Protein AF-A0A4R3A3J5-F1 (afdb_monomer)

Nearest PDB structures (foldseek):
  7dwm-assembly1_B  TM=9.139E-01  e=6.956E-02  Hapunavirus VP882
  7r3h-assembly2_C  TM=8.500E-01  e=6.560E-02  Pseudomonas aeruginosa PAO1
  6ugl-assembly1_A  TM=8.913E-01  e=1.776E-01  Vibrio cholerae O1 str. 2010EL-1786
  4kis-assembly3_C  TM=7.845E-01  e=6.326E+00  Listeria innocua Clip11262
  8jnt-assembly1_A  TM=5.492E-01  e=8.990E+00  Phytophthora capsici

Radius of gyration: 12.23 Å; Cα contacts (8 Å, |Δi|>4): 49; chains: 1; bounding box: 28×23×36 Å

Structure (mmCIF, N/CA/C/O backbone):
data_AF-A0A4R3A3J5-F1
#
_entry.id   AF-A0A4R3A3J5-F1
#
loop_
_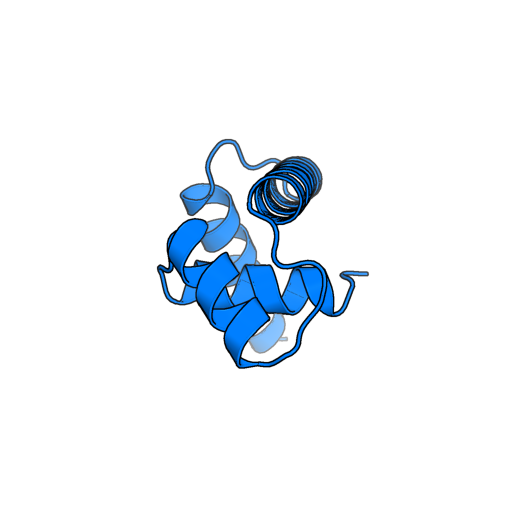atom_site.group_PDB
_atom_site.id
_atom_site.type_symbol
_atom_site.label_atom_id
_atom_site.label_alt_id
_atom_site.label_comp_id
_atom_site.label_asym_id
_atom_site.label_entity_id
_atom_site.label_seq_id
_atom_site.pdbx_PDB_ins_code
_atom_site.Cartn_x
_atom_site.Cartn_y
_atom_site.Cartn_z
_atom_site.occupancy
_atom_site.B_iso_or_equiv
_atom_site.auth_seq_id
_atom_site.auth_comp_id
_atom_site.auth_asym_id
_atom_site.auth_atom_id
_atom_site.pdbx_PDB_model_num
ATOM 1 N N . MET A 1 1 ? -4.515 -15.680 -5.664 1.00 61.88 1 MET A N 1
ATOM 2 C CA . MET A 1 1 ? -5.618 -14.696 -5.743 1.00 61.88 1 MET A CA 1
ATOM 3 C C . MET A 1 1 ? -5.354 -13.604 -4.717 1.00 61.88 1 MET A C 1
ATOM 5 O O . MET A 1 1 ? -4.939 -13.954 -3.621 1.00 61.88 1 MET A O 1
ATOM 9 N N . GLN A 1 2 ? -5.508 -12.328 -5.079 1.00 76.12 2 GLN A N 1
ATOM 10 C CA . GLN A 1 2 ? -5.401 -11.211 -4.127 1.00 76.12 2 GLN A CA 1
ATOM 11 C C . GLN A 1 2 ? -6.762 -10.975 -3.465 1.00 76.12 2 GLN A C 1
ATOM 13 O O . GLN A 1 2 ? -7.786 -11.039 -4.149 1.00 76.12 2 GLN A O 1
ATOM 18 N N . THR A 1 3 ? -6.767 -10.710 -2.162 1.00 90.94 3 THR A N 1
ATOM 19 C CA . THR A 1 3 ? -7.971 -10.306 -1.418 1.00 90.94 3 THR A CA 1
ATOM 20 C C . THR A 1 3 ? -8.424 -8.905 -1.837 1.00 90.94 3 THR A C 1
ATOM 22 O O . THR A 1 3 ? -7.625 -8.119 -2.344 1.00 90.94 3 THR A O 1
ATOM 25 N N . GLU A 1 4 ? -9.691 -8.557 -1.596 1.00 90.44 4 GLU A N 1
ATOM 26 C CA . GLU A 1 4 ? -10.189 -7.195 -1.857 1.00 90.44 4 GLU A CA 1
ATOM 27 C C . GLU A 1 4 ? -9.389 -6.132 -1.095 1.00 90.44 4 GLU A C 1
ATOM 29 O O . GLU A 1 4 ? -9.058 -5.084 -1.642 1.00 90.44 4 GLU A O 1
ATOM 34 N N . PHE A 1 5 ? -8.980 -6.437 0.138 1.00 93.00 5 PHE A N 1
ATOM 35 C CA . PHE A 1 5 ? -8.139 -5.538 0.921 1.00 93.00 5 PHE A CA 1
ATOM 36 C C . PHE A 1 5 ? -6.759 -5.320 0.284 1.00 93.00 5 PHE A C 1
ATOM 38 O O . PHE A 1 5 ? -6.295 -4.188 0.173 1.00 93.00 5 PHE A O 1
ATOM 45 N N . GLU A 1 6 ? -6.115 -6.384 -0.202 1.00 94.81 6 GLU A N 1
ATOM 46 C CA . GLU A 1 6 ? -4.841 -6.270 -0.922 1.00 94.81 6 GLU A CA 1
ATOM 47 C C . GLU A 1 6 ? -4.974 -5.433 -2.198 1.00 94.81 6 GLU A C 1
ATOM 49 O O . GLU A 1 6 ? -4.084 -4.635 -2.486 1.00 94.81 6 GLU A O 1
ATOM 54 N N . LYS A 1 7 ? -6.084 -5.572 -2.938 1.00 94.31 7 LYS A N 1
ATOM 55 C CA . LYS A 1 7 ? -6.351 -4.756 -4.132 1.00 94.31 7 LYS A CA 1
ATOM 56 C C . LYS A 1 7 ? -6.452 -3.274 -3.782 1.00 94.31 7 LYS A C 1
ATOM 58 O O . LYS A 1 7 ? -5.793 -2.471 -4.433 1.00 94.31 7 LYS A O 1
ATOM 63 N N . LEU A 1 8 ? -7.187 -2.929 -2.721 1.00 95.06 8 LEU A N 1
ATOM 64 C CA . LEU A 1 8 ? -7.294 -1.547 -2.240 1.00 95.06 8 LEU A CA 1
ATOM 65 C C . LEU A 1 8 ? -5.921 -0.964 -1.888 1.00 95.06 8 LEU A C 1
ATOM 67 O O . LEU A 1 8 ? -5.587 0.132 -2.330 1.00 95.06 8 LEU A O 1
ATOM 71 N N . LEU A 1 9 ? -5.096 -1.709 -1.144 1.00 96.56 9 LEU A N 1
ATOM 72 C CA . LEU A 1 9 ? -3.747 -1.256 -0.796 1.00 96.56 9 LEU A CA 1
ATOM 73 C C . LEU A 1 9 ? -2.860 -1.067 -2.029 1.00 96.56 9 LEU A C 1
ATOM 75 O O . LEU A 1 9 ? -2.107 -0.098 -2.096 1.00 96.56 9 LEU A O 1
ATOM 79 N N . ILE A 1 10 ? -2.941 -1.983 -2.995 1.00 95.50 10 ILE A N 1
ATOM 80 C CA . ILE A 1 10 ? -2.197 -1.891 -4.253 1.00 95.50 10 ILE A CA 1
ATOM 81 C C . ILE A 1 10 ? -2.635 -0.659 -5.040 1.00 95.50 10 ILE A C 1
ATOM 83 O O . ILE A 1 10 ? -1.782 0.079 -5.520 1.00 95.50 10 ILE A O 1
ATOM 87 N N . ASP A 1 11 ? -3.935 -0.414 -5.167 1.00 95.31 11 ASP A N 1
ATOM 88 C CA . ASP A 1 11 ? -4.433 0.721 -5.937 1.00 95.31 11 ASP A CA 1
ATOM 89 C C . ASP A 1 11 ? -4.052 2.054 -5.277 1.00 95.31 11 ASP A C 1
ATOM 91 O O . ASP A 1 11 ? -3.563 2.949 -5.969 1.00 95.31 11 ASP A O 1
ATOM 95 N N . SER A 1 12 ? -4.149 2.172 -3.948 1.00 96.25 12 SER A N 1
ATOM 96 C CA . SER A 1 12 ? -3.666 3.366 -3.242 1.00 96.25 12 SER A CA 1
ATOM 97 C C . SER A 1 12 ? -2.140 3.525 -3.336 1.00 96.25 12 SER A C 1
ATOM 99 O O . SER A 1 12 ? -1.653 4.643 -3.505 1.00 96.25 12 SER A O 1
ATOM 101 N N . LEU A 1 13 ? -1.371 2.429 -3.303 1.00 95.44 13 LEU A N 1
ATOM 102 C CA . LEU A 1 13 ? 0.082 2.457 -3.517 1.00 95.44 13 LEU A CA 1
ATOM 103 C C . LEU A 1 13 ? 0.441 2.954 -4.926 1.00 95.44 13 LEU A C 1
ATOM 105 O O . LEU A 1 13 ? 1.345 3.772 -5.077 1.00 95.44 13 LEU A O 1
ATOM 109 N N . LEU A 1 14 ? -0.262 2.480 -5.958 1.00 95.81 14 LEU A N 1
ATOM 110 C CA . LEU A 1 14 ? -0.038 2.892 -7.348 1.00 95.81 14 LEU A CA 1
ATOM 111 C C . LEU A 1 14 ? -0.429 4.353 -7.606 1.00 95.81 14 LEU A C 1
ATOM 113 O O . LEU A 1 14 ? 0.075 4.960 -8.547 1.00 95.81 14 LEU A O 1
ATOM 117 N N . GLN A 1 15 ? -1.272 4.933 -6.752 1.00 96.00 15 GLN A N 1
ATOM 118 C CA . GLN A 1 15 ? -1.557 6.370 -6.727 1.00 96.00 15 GLN A CA 1
ATOM 119 C C . GLN A 1 15 ? -0.463 7.194 -6.023 1.00 96.00 15 GLN A C 1
ATOM 121 O O . GLN A 1 15 ? -0.581 8.413 -5.948 1.00 96.00 15 GLN A O 1
ATOM 126 N N . GLY A 1 16 ? 0.591 6.557 -5.502 1.00 95.56 16 GLY A N 1
ATOM 127 C CA . GLY A 1 16 ? 1.701 7.229 -4.824 1.00 95.56 16 GLY A CA 1
ATOM 128 C C . GLY A 1 16 ? 1.436 7.575 -3.357 1.00 95.56 16 GL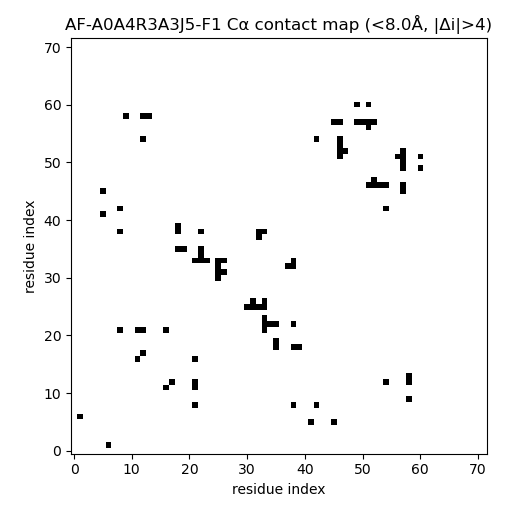Y A C 1
ATOM 129 O O . GLY A 1 16 ? 2.211 8.327 -2.770 1.00 95.56 16 GLY A O 1
ATOM 130 N N . LYS A 1 17 ? 0.371 7.035 -2.750 1.00 96.44 17 LYS A N 1
ATOM 131 C CA . LYS A 1 17 ? 0.029 7.316 -1.350 1.00 96.44 17 LYS A CA 1
ATOM 132 C C . LYS A 1 17 ? 0.999 6.642 -0.382 1.00 96.44 17 LYS A C 1
ATOM 134 O O . LYS A 1 17 ? 1.395 5.486 -0.547 1.00 96.44 17 LYS A O 1
ATOM 139 N N . THR A 1 18 ? 1.325 7.356 0.686 1.00 96.50 18 THR A N 1
ATOM 140 C CA . THR A 1 18 ? 2.064 6.850 1.846 1.00 96.50 18 THR A CA 1
ATOM 141 C C . THR A 1 18 ? 1.165 5.996 2.745 1.00 96.50 18 THR A C 1
ATOM 143 O O . THR A 1 18 ? -0.056 6.129 2.737 1.00 9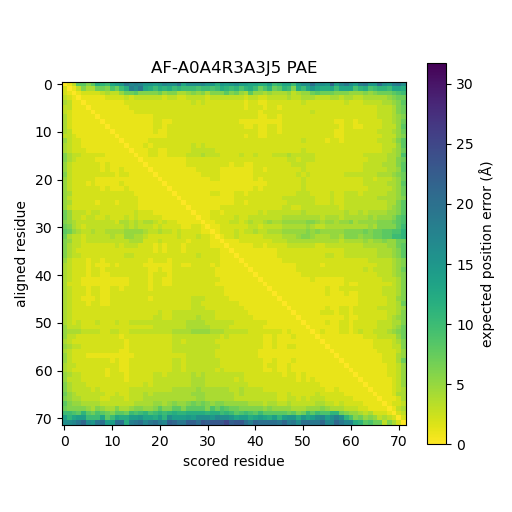6.50 18 THR A O 1
ATOM 146 N N . GLN A 1 19 ? 1.742 5.127 3.582 1.00 96.44 19 GLN A N 1
ATOM 147 C CA . GLN A 1 19 ? 0.952 4.277 4.492 1.00 96.44 19 GLN A CA 1
ATOM 148 C C . GLN A 1 19 ? 0.011 5.069 5.430 1.00 96.44 19 GLN A C 1
ATOM 150 O O . GLN A 1 19 ? -1.124 4.627 5.617 1.00 96.44 19 GLN A O 1
ATOM 155 N N . PRO A 1 20 ? 0.402 6.241 5.981 1.00 97.75 20 PRO A N 1
ATOM 156 C CA . PRO A 1 20 ? -0.519 7.095 6.737 1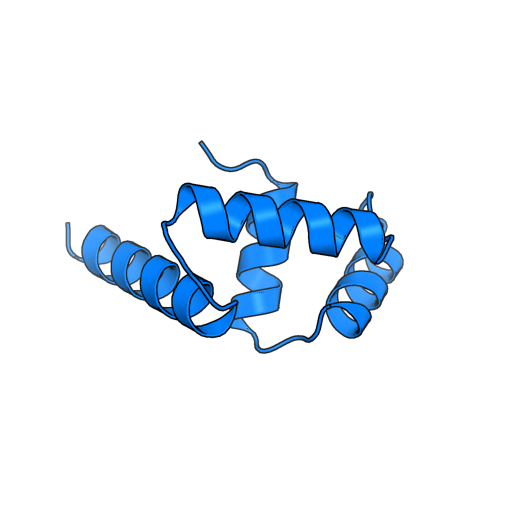.00 97.75 20 PRO A CA 1
ATOM 157 C C . PRO A 1 20 ? -1.683 7.650 5.912 1.00 97.75 20 PRO A C 1
ATOM 159 O O . PRO A 1 20 ? -2.801 7.732 6.420 1.00 97.75 20 PRO A O 1
ATOM 162 N N . GLU A 1 21 ? -1.455 8.011 4.649 1.00 98.00 21 GLU A N 1
ATOM 163 C CA . GLU A 1 21 ? -2.525 8.467 3.753 1.00 98.00 21 GLU A CA 1
ATOM 164 C C . GLU A 1 21 ? -3.485 7.327 3.412 1.00 98.00 21 GLU A C 1
ATOM 166 O O . GLU A 1 21 ? -4.697 7.519 3.449 1.00 98.00 21 GLU A O 1
ATOM 171 N N . ILE A 1 22 ? -2.954 6.124 3.174 1.00 97.12 22 ILE A N 1
ATOM 172 C CA . ILE A 1 22 ? -3.754 4.913 2.961 1.00 97.12 22 ILE A CA 1
ATOM 173 C C . ILE A 1 22 ? -4.615 4.615 4.196 1.00 97.12 22 ILE A C 1
ATOM 175 O O . ILE A 1 22 ? -5.810 4.363 4.072 1.00 97.12 22 ILE A O 1
ATOM 179 N N . ALA A 1 23 ? -4.035 4.686 5.398 1.00 97.56 23 ALA A N 1
ATOM 180 C CA . ALA A 1 23 ? -4.760 4.480 6.652 1.00 97.56 23 ALA A CA 1
ATOM 181 C C . ALA A 1 23 ? -5.926 5.462 6.813 1.00 97.56 23 ALA A C 1
ATOM 183 O O . ALA A 1 23 ? -7.037 5.067 7.175 1.00 97.56 23 ALA A O 1
ATOM 184 N N . ARG A 1 24 ? -5.677 6.742 6.517 1.00 97.69 24 ARG A N 1
ATOM 185 C CA . ARG A 1 24 ? -6.698 7.790 6.569 1.00 97.69 24 ARG A CA 1
ATOM 186 C C . ARG A 1 24 ? -7.822 7.520 5.573 1.00 97.69 24 ARG A C 1
ATOM 188 O O . ARG A 1 24 ? -8.980 7.510 5.973 1.00 97.69 24 ARG A O 1
ATOM 195 N N . GLU A 1 25 ? -7.480 7.226 4.323 1.00 95.62 25 GLU A N 1
ATOM 196 C CA . GLU A 1 25 ? -8.453 6.936 3.268 1.00 95.62 25 GLU A CA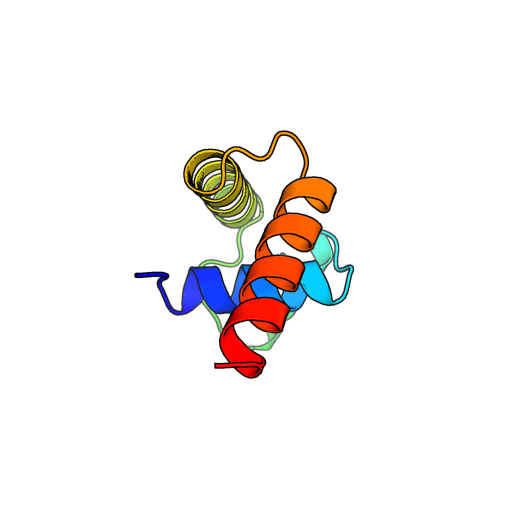 1
ATOM 197 C C . GLU A 1 25 ? -9.322 5.714 3.596 1.00 95.62 25 GLU A C 1
ATOM 199 O O . GLU A 1 25 ? -10.538 5.754 3.417 1.00 95.62 25 GLU A O 1
ATOM 204 N N . LEU A 1 26 ? -8.721 4.629 4.095 1.00 95.75 26 LEU A N 1
ATOM 205 C CA . LEU A 1 26 ? -9.466 3.433 4.493 1.00 95.75 26 LEU A CA 1
ATOM 206 C C . LEU A 1 26 ? -10.451 3.749 5.621 1.00 95.75 26 LEU A C 1
ATOM 208 O O . LEU A 1 26 ? -11.607 3.340 5.550 1.00 95.75 26 LEU A O 1
ATOM 212 N N . LYS A 1 27 ? -10.020 4.531 6.618 1.00 96.56 27 LYS A N 1
ATOM 213 C CA . LYS A 1 27 ? -10.882 4.973 7.719 1.00 96.56 27 LYS A CA 1
ATOM 214 C C . LYS A 1 27 ? -12.045 5.834 7.221 1.00 96.56 27 LYS A C 1
ATOM 216 O O . LYS A 1 27 ? -13.181 5.593 7.616 1.00 96.56 27 LYS A O 1
ATOM 221 N N . GLU A 1 28 ? -11.775 6.808 6.353 1.00 96.06 28 GLU A N 1
ATOM 222 C CA . GLU A 1 28 ? -12.793 7.699 5.772 1.00 96.06 28 GLU A CA 1
ATOM 223 C C . GLU A 1 28 ? -13.822 6.932 4.933 1.00 96.06 28 GLU A C 1
ATOM 225 O O . GLU A 1 28 ? -15.007 7.251 4.961 1.00 96.06 28 GLU A O 1
ATOM 230 N N . LYS A 1 29 ? -13.387 5.877 4.239 1.00 93.56 29 LYS A N 1
ATOM 231 C CA . LYS A 1 29 ? -14.250 5.000 3.436 1.00 93.56 29 LYS A CA 1
ATOM 232 C C . LYS A 1 29 ? -14.928 3.883 4.241 1.00 93.56 29 LYS A C 1
ATOM 234 O O . LYS A 1 29 ? -15.638 3.067 3.661 1.00 93.56 29 LYS A O 1
ATOM 239 N N . GLY A 1 30 ? -14.708 3.811 5.557 1.00 94.00 30 GLY A N 1
ATOM 240 C CA . GLY A 1 30 ? -15.274 2.765 6.416 1.00 94.00 30 GLY A CA 1
ATOM 241 C C . GLY A 1 30 ? -14.691 1.365 6.179 1.00 94.00 30 GLY A C 1
ATOM 242 O O . GLY A 1 30 ? -15.296 0.369 6.574 1.00 94.00 30 GLY A O 1
ATOM 243 N N . HIS A 1 31 ? -13.524 1.262 5.538 1.00 93.25 31 HIS A N 1
ATOM 244 C CA . HIS A 1 31 ? -12.839 -0.004 5.291 1.00 93.25 31 HIS A CA 1
ATOM 245 C C . HIS A 1 31 ? -11.979 -0.419 6.487 1.00 93.25 31 HIS A C 1
ATOM 247 O O . HIS A 1 31 ? -11.183 0.362 7.002 1.00 93.25 31 HIS A O 1
ATOM 253 N N . ASN A 1 32 ? -12.085 -1.689 6.879 1.00 91.25 32 ASN A N 1
ATOM 254 C CA . ASN A 1 32 ? -11.240 -2.312 7.894 1.00 91.25 32 ASN A CA 1
ATOM 255 C C . ASN A 1 32 ? -10.369 -3.418 7.270 1.00 91.25 32 ASN A C 1
ATOM 257 O O . ASN A 1 32 ? -10.862 -4.138 6.400 1.00 91.25 32 ASN A O 1
ATOM 261 N N . PRO A 1 33 ? -9.121 -3.613 7.740 1.00 93.69 33 PRO A N 1
ATOM 262 C CA . PRO A 1 33 ? -8.430 -2.834 8.775 1.00 93.69 33 PRO A CA 1
ATOM 263 C C . PRO A 1 33 ? -7.811 -1.528 8.236 1.00 93.69 33 PRO A C 1
ATOM 265 O O . PRO A 1 33 ? -7.331 -1.485 7.110 1.00 93.69 33 PRO A O 1
ATOM 268 N N . TYR A 1 34 ? -7.748 -0.482 9.068 1.00 95.62 34 TYR A N 1
ATOM 269 C CA . TYR A 1 34 ? -7.121 0.812 8.727 1.00 95.62 34 TYR A CA 1
ATOM 270 C C . TYR A 1 34 ? -5.940 1.195 9.638 1.00 95.62 34 TYR A C 1
ATOM 272 O O . TYR A 1 34 ? -5.438 2.315 9.573 1.00 95.62 34 TYR A O 1
ATOM 280 N N . SER A 1 35 ? -5.486 0.301 10.524 1.00 96.88 35 SER A N 1
ATOM 281 C CA . SER A 1 35 ? -4.323 0.585 11.372 1.00 96.88 35 SER A CA 1
ATOM 282 C C . SER A 1 35 ? -3.016 0.487 10.584 1.00 96.88 35 SER A C 1
ATOM 284 O O . SER A 1 35 ? -2.858 -0.391 9.732 1.00 96.88 35 SER A O 1
ATOM 286 N N . LEU A 1 36 ? -2.053 1.357 10.910 1.00 97.56 36 LEU A N 1
ATOM 287 C CA . LEU A 1 36 ? -0.739 1.385 10.256 1.00 97.56 36 LEU A CA 1
ATOM 288 C C . LEU A 1 36 ? -0.037 0.026 10.301 1.00 97.56 36 LEU A C 1
ATOM 290 O O . LEU A 1 36 ? 0.454 -0.433 9.280 1.00 97.56 36 LEU A O 1
ATOM 294 N N . SER A 1 37 ? -0.060 -0.656 11.446 1.00 97.25 37 SER A N 1
ATOM 295 C CA . SER A 1 37 ? 0.562 -1.975 11.597 1.00 97.25 37 SER A CA 1
ATOM 296 C C . SER A 1 37 ? -0.066 -3.041 10.692 1.00 97.25 37 SER A C 1
ATOM 298 O O . SER A 1 37 ? 0.648 -3.878 10.140 1.00 97.25 37 SER A O 1
ATOM 300 N N . SER A 1 38 ? -1.388 -3.009 10.491 1.00 95.88 38 SER A N 1
ATOM 301 C CA . SER A 1 38 ? -2.071 -3.944 9.584 1.00 95.88 38 SER A CA 1
ATOM 302 C C . SER A 1 38 ? -1.722 -3.665 8.125 1.00 95.88 38 SER A C 1
ATOM 304 O O . SER A 1 38 ? -1.478 -4.596 7.354 1.00 95.88 38 SER A O 1
ATOM 306 N N . ILE A 1 39 ? -1.674 -2.383 7.754 1.00 97.31 39 ILE A N 1
ATOM 307 C CA . ILE A 1 39 ? -1.292 -1.933 6.412 1.00 97.31 39 ILE A CA 1
ATOM 308 C C . ILE A 1 39 ? 0.158 -2.322 6.127 1.00 97.31 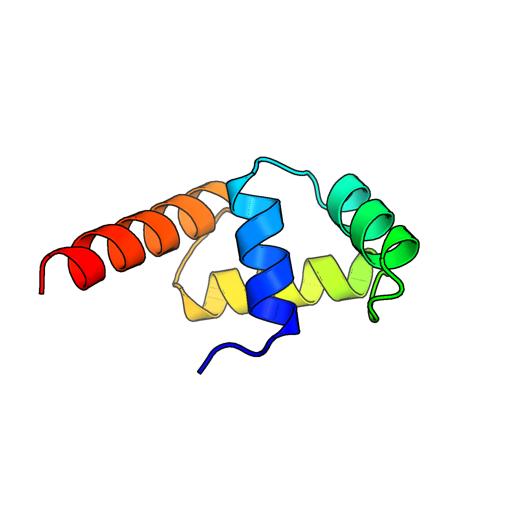39 ILE A C 1
ATOM 310 O O . ILE A 1 39 ? 0.431 -2.958 5.112 1.00 97.31 39 ILE A O 1
ATOM 314 N N . GLU A 1 40 ? 1.072 -2.024 7.049 1.00 97.50 40 GLU A N 1
ATOM 315 C CA . GLU A 1 40 ? 2.489 -2.352 6.932 1.00 97.50 40 GLU A CA 1
ATOM 316 C C . GLU A 1 40 ? 2.702 -3.861 6.787 1.00 97.50 40 GLU A C 1
ATOM 318 O O . GLU A 1 40 ? 3.402 -4.308 5.875 1.00 97.50 40 GLU A O 1
ATOM 323 N N . LYS A 1 41 ? 2.054 -4.662 7.642 1.00 97.56 41 LYS A N 1
ATOM 324 C CA . LYS A 1 41 ? 2.109 -6.125 7.568 1.00 97.56 41 LYS A CA 1
ATOM 325 C C . LYS A 1 41 ? 1.647 -6.627 6.201 1.00 97.56 41 LYS A C 1
ATOM 327 O O . LYS A 1 41 ? 2.354 -7.406 5.567 1.00 97.56 41 LYS A O 1
ATOM 332 N N . THR A 1 42 ? 0.514 -6.126 5.716 1.00 97.06 42 THR A N 1
ATOM 333 C CA . THR A 1 42 ? -0.051 -6.551 4.428 1.00 97.06 42 THR A CA 1
ATOM 334 C C . THR A 1 42 ? 0.840 -6.139 3.254 1.00 97.06 42 THR A C 1
ATOM 336 O O . THR A 1 42 ? 1.098 -6.944 2.362 1.00 97.06 42 THR A O 1
ATOM 339 N N . LEU A 1 43 ? 1.386 -4.919 3.263 1.00 97.19 43 LEU A N 1
ATOM 340 C CA . LEU A 1 43 ? 2.339 -4.462 2.246 1.00 97.19 43 LEU A CA 1
ATOM 341 C C . LEU A 1 43 ? 3.647 -5.269 2.273 1.00 97.19 43 LEU A C 1
ATOM 343 O O . LEU A 1 43 ? 4.220 -5.551 1.219 1.00 97.19 43 LEU A O 1
ATOM 347 N N . ASN A 1 44 ? 4.120 -5.670 3.454 1.00 97.38 44 ASN A N 1
ATOM 348 C CA . ASN A 1 44 ? 5.281 -6.547 3.594 1.00 97.38 44 ASN A CA 1
ATOM 349 C C . ASN A 1 44 ? 5.010 -7.952 3.040 1.00 97.38 44 ASN A C 1
ATOM 351 O O . ASN A 1 44 ? 5.861 -8.501 2.336 1.00 97.38 44 ASN A O 1
ATOM 355 N N . ASP A 1 45 ? 3.825 -8.506 3.280 1.00 97.19 45 ASP A N 1
ATOM 356 C CA . ASP A 1 45 ? 3.423 -9.791 2.705 1.00 97.19 45 ASP A CA 1
ATOM 357 C C . ASP A 1 45 ? 3.270 -9.704 1.179 1.00 97.19 45 ASP A C 1
ATOM 359 O O . ASP A 1 45 ? 3.736 -10.590 0.462 1.00 97.19 45 ASP A O 1
ATOM 363 N N . LEU A 1 46 ? 2.713 -8.608 0.653 1.00 96.94 46 LEU A N 1
ATOM 364 C CA . LEU A 1 46 ? 2.645 -8.345 -0.789 1.00 96.94 46 LEU A CA 1
ATOM 365 C C . LEU A 1 46 ? 4.035 -8.240 -1.424 1.00 96.94 46 LEU A C 1
ATOM 367 O O . LEU A 1 46 ? 4.276 -8.852 -2.466 1.00 96.94 46 LEU A O 1
ATOM 371 N N . LYS A 1 47 ? 4.973 -7.533 -0.783 1.00 97.56 47 LYS A N 1
ATOM 372 C CA . LYS A 1 47 ? 6.375 -7.492 -1.223 1.00 97.56 47 LYS A CA 1
ATOM 373 C C . LYS A 1 47 ? 6.966 -8.897 -1.331 1.00 97.56 47 LYS A C 1
ATOM 375 O O . LYS A 1 47 ? 7.511 -9.234 -2.377 1.00 97.56 47 LYS A O 1
ATOM 380 N N . ARG A 1 48 ? 6.794 -9.738 -0.302 1.00 97.50 48 ARG A N 1
ATOM 381 C CA . ARG A 1 48 ? 7.273 -11.134 -0.306 1.00 97.50 48 ARG A CA 1
ATOM 382 C C . ARG A 1 48 ? 6.642 -11.950 -1.434 1.00 97.50 48 ARG A C 1
ATOM 384 O O . ARG A 1 48 ? 7.362 -12.580 -2.196 1.00 97.50 48 ARG A O 1
ATOM 391 N N . LYS A 1 49 ? 5.317 -11.876 -1.601 1.00 96.00 49 LYS A N 1
ATOM 392 C CA . LYS A 1 49 ? 4.577 -12.576 -2.672 1.00 96.00 49 LYS A CA 1
ATOM 393 C C . LYS A 1 49 ? 5.053 -12.199 -4.077 1.00 96.00 49 LYS A C 1
ATOM 395 O O . LYS A 1 49 ? 4.936 -12.998 -5.001 1.00 96.00 49 LYS A O 1
ATOM 400 N N . HIS A 1 50 ? 5.549 -10.976 -4.247 1.00 95.62 50 HIS A N 1
ATOM 401 C CA . HIS A 1 50 ? 6.008 -10.449 -5.529 1.00 95.62 50 HIS A CA 1
ATOM 402 C C . HIS A 1 50 ? 7.538 -10.407 -5.666 1.00 95.62 50 HIS A C 1
ATOM 404 O O . HIS A 1 50 ? 8.013 -9.902 -6.679 1.00 95.62 50 HIS A O 1
ATOM 410 N N . ASN A 1 51 ? 8.298 -10.935 -4.697 1.00 96.69 51 ASN A N 1
ATOM 411 C CA . ASN A 1 51 ? 9.763 -10.842 -4.642 1.00 96.69 51 ASN A CA 1
ATOM 412 C C . ASN A 1 51 ? 10.286 -9.399 -4.794 1.00 96.69 51 ASN A C 1
ATOM 414 O O . ASN A 1 51 ? 11.268 -9.147 -5.487 1.00 96.69 51 ASN A O 1
ATOM 418 N N . ALA A 1 52 ? 9.611 -8.439 -4.160 1.00 97.75 52 ALA A N 1
ATOM 419 C CA . ALA A 1 52 ? 9.991 -7.031 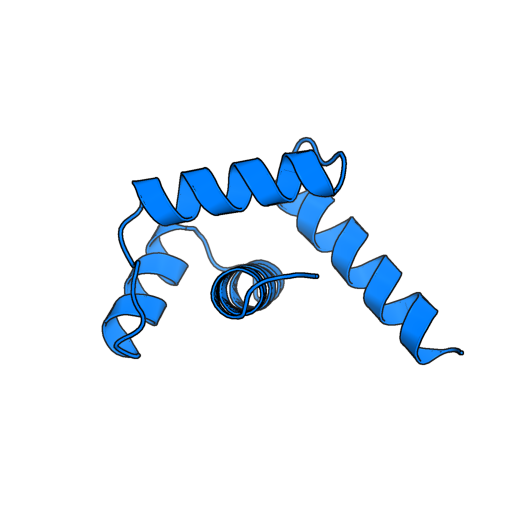-4.165 1.00 97.75 52 ALA A CA 1
ATOM 420 C C . ALA A 1 52 ? 10.720 -6.644 -2.871 1.00 97.75 52 ALA A C 1
ATOM 422 O O . ALA A 1 52 ? 10.286 -6.993 -1.772 1.00 97.75 52 ALA A O 1
ATOM 423 N N . HIS A 1 53 ? 11.778 -5.840 -2.984 1.00 96.88 53 HIS A N 1
ATOM 424 C CA . HIS A 1 53 ? 12.513 -5.316 -1.829 1.00 96.88 53 HIS A CA 1
ATOM 425 C C . HIS A 1 53 ? 11.913 -4.008 -1.300 1.00 96.88 53 HIS A C 1
ATOM 427 O O . HIS A 1 53 ? 11.896 -3.762 -0.093 1.00 96.88 53 HIS A O 1
ATOM 433 N N . THR A 1 54 ? 11.367 -3.181 -2.192 1.00 97.44 54 THR A N 1
ATOM 434 C CA . THR A 1 54 ? 10.783 -1.874 -1.861 1.00 97.44 54 THR A CA 1
ATOM 435 C C . THR A 1 54 ? 9.330 -1.782 -2.322 1.00 97.44 54 THR A C 1
ATOM 437 O O . THR A 1 54 ? 8.891 -2.529 -3.197 1.00 97.44 54 THR A O 1
ATOM 440 N N . LEU A 1 55 ? 8.565 -0.848 -1.747 1.00 96.06 55 LEU A N 1
ATOM 441 C CA . LEU A 1 55 ? 7.197 -0.569 -2.206 1.00 96.06 55 LEU A CA 1
ATOM 442 C C . LEU A 1 55 ? 7.179 -0.035 -3.644 1.00 96.06 55 LEU A C 1
ATOM 444 O O . LEU A 1 55 ? 6.267 -0.344 -4.405 1.00 96.06 55 LEU A O 1
ATOM 448 N N . PHE A 1 56 ? 8.226 0.693 -4.038 1.00 96.25 56 PHE A N 1
ATOM 449 C CA . PHE A 1 56 ? 8.412 1.119 -5.420 1.00 96.25 56 PHE A CA 1
ATOM 450 C C . PHE A 1 56 ? 8.574 -0.079 -6.367 1.00 96.25 56 PHE A C 1
ATOM 452 O O . PHE A 1 56 ? 7.852 -0.178 -7.356 1.00 96.25 56 PHE A O 1
ATOM 459 N N . GLN A 1 57 ? 9.456 -1.035 -6.037 1.00 97.62 57 GLN A N 1
ATOM 460 C CA . GLN A 1 57 ? 9.594 -2.269 -6.821 1.00 97.62 57 GLN A CA 1
ATOM 461 C C . GLN A 1 57 ? 8.281 -3.052 -6.885 1.00 97.62 57 GLN A C 1
ATOM 463 O O . GLN A 1 57 ? 7.915 -3.534 -7.955 1.00 97.62 57 GLN A O 1
ATOM 468 N N . LEU A 1 58 ? 7.549 -3.145 -5.770 1.00 97.44 58 LEU A N 1
ATOM 469 C CA . LEU A 1 58 ? 6.234 -3.783 -5.739 1.00 97.44 58 LEU A CA 1
ATOM 470 C C . LEU A 1 58 ? 5.275 -3.123 -6.745 1.00 97.44 58 LEU A C 1
ATOM 472 O O . LEU A 1 58 ? 4.673 -3.822 -7.563 1.00 97.44 58 LEU A O 1
ATOM 476 N N . GLY A 1 59 ? 5.180 -1.790 -6.730 1.00 96.62 59 GLY A N 1
ATOM 477 C CA . GLY A 1 59 ? 4.353 -1.023 -7.665 1.00 96.62 59 GLY A CA 1
ATOM 478 C C . GLY A 1 59 ? 4.761 -1.217 -9.130 1.00 96.62 59 GLY A C 1
ATOM 479 O O . GLY A 1 59 ? 3.899 -1.445 -9.984 1.00 96.62 59 GLY A O 1
ATOM 480 N N . ALA A 1 60 ? 6.065 -1.214 -9.423 1.00 97.25 60 ALA A N 1
ATOM 481 C CA . ALA A 1 60 ? 6.594 -1.434 -10.770 1.00 97.25 60 ALA A CA 1
ATOM 482 C C . ALA A 1 60 ? 6.252 -2.837 -11.304 1.00 97.25 60 ALA A C 1
ATOM 484 O O . ALA A 1 60 ? 5.731 -2.971 -12.412 1.00 97.25 60 ALA A O 1
ATOM 485 N N . ILE A 1 61 ? 6.470 -3.881 -10.494 1.00 97.25 61 ILE A N 1
ATOM 486 C CA . ILE A 1 61 ? 6.168 -5.275 -10.856 1.00 97.25 61 ILE A CA 1
ATOM 487 C C . ILE A 1 61 ? 4.674 -5.450 -11.142 1.00 97.25 61 ILE A C 1
ATOM 489 O O . ILE A 1 61 ? 4.300 -6.084 -12.130 1.00 97.25 61 ILE A O 1
ATOM 493 N N . ILE A 1 62 ? 3.807 -4.908 -10.283 1.00 95.50 62 ILE A N 1
ATOM 494 C CA . ILE A 1 62 ? 2.354 -5.021 -10.460 1.00 95.50 62 ILE A CA 1
ATOM 495 C C . ILE A 1 62 ? 1.901 -4.284 -11.722 1.00 95.50 62 ILE A C 1
ATOM 497 O O . ILE A 1 62 ? 1.121 -4.836 -12.498 1.00 95.50 62 ILE A O 1
ATOM 501 N N . THR A 1 63 ? 2.405 -3.071 -11.950 1.00 96.06 63 THR A N 1
ATOM 502 C CA . THR A 1 63 ? 2.070 -2.275 -13.139 1.00 96.06 63 THR A CA 1
ATOM 503 C C . THR A 1 63 ? 2.476 -2.992 -14.422 1.00 96.06 63 THR A C 1
ATOM 505 O O . THR A 1 63 ? 1.666 -3.091 -15.343 1.00 96.06 63 THR A O 1
ATOM 508 N N . LEU A 1 64 ? 3.682 -3.568 -14.464 1.00 95.94 64 LEU A N 1
ATOM 509 C CA . LEU A 1 64 ? 4.158 -4.332 -15.616 1.00 95.94 64 LEU A CA 1
ATOM 510 C C . LEU A 1 64 ? 3.269 -5.552 -15.900 1.00 95.94 64 LEU A C 1
ATOM 512 O O . LEU A 1 64 ? 2.853 -5.749 -17.038 1.00 95.94 64 LEU A O 1
ATOM 516 N N . LYS A 1 65 ? 2.909 -6.328 -14.867 1.00 93.62 65 LYS A N 1
ATOM 517 C CA . LYS A 1 65 ? 1.980 -7.465 -15.010 1.00 93.62 65 LYS A CA 1
ATOM 518 C C . LYS A 1 65 ? 0.617 -7.022 -15.552 1.00 93.62 65 LYS A C 1
ATOM 520 O O . LYS A 1 65 ? 0.095 -7.646 -16.467 1.00 93.62 65 LYS A O 1
ATOM 525 N N . ARG A 1 66 ? 0.056 -5.921 -15.028 1.00 92.62 66 ARG A N 1
ATOM 526 C CA . ARG A 1 66 ? -1.214 -5.347 -15.515 1.00 92.62 66 ARG A CA 1
ATOM 527 C C . ARG A 1 66 ? -1.121 -4.907 -16.980 1.00 92.62 66 ARG A C 1
ATOM 529 O O . ARG A 1 66 ? -2.099 -5.044 -17.704 1.00 92.62 66 ARG A O 1
ATOM 536 N N . TYR A 1 67 ? 0.021 -4.369 -17.407 1.00 94.25 67 TYR A N 1
ATOM 537 C CA . TYR A 1 67 ? 0.242 -3.954 -18.793 1.00 94.25 67 TYR A CA 1
ATOM 538 C C . TYR A 1 67 ? 0.327 -5.148 -19.752 1.00 94.25 67 TYR A C 1
ATOM 540 O O . TYR A 1 67 ? -0.309 -5.120 -20.802 1.00 94.25 67 TYR A O 1
ATOM 548 N N . ILE A 1 68 ? 1.064 -6.200 -19.378 1.00 94.94 68 ILE A N 1
ATOM 549 C CA . ILE A 1 68 ? 1.195 -7.426 -20.181 1.00 94.94 68 ILE A CA 1
ATOM 550 C C . ILE A 1 68 ? -0.171 -8.105 -20.340 1.00 94.94 68 ILE A C 1
ATOM 552 O O . ILE A 1 68 ? -0.599 -8.333 -21.464 1.00 94.94 68 ILE A O 1
ATOM 556 N N . ASN A 1 69 ? -0.906 -8.301 -19.242 1.00 91.69 69 ASN A N 1
ATOM 557 C CA . ASN A 1 69 ? -2.217 -8.962 -19.264 1.00 91.69 69 ASN A CA 1
ATOM 558 C C . ASN A 1 69 ? -3.306 -8.182 -20.024 1.00 91.69 69 ASN A C 1
ATOM 560 O O . ASN A 1 69 ? -4.365 -8.731 -20.284 1.00 91.69 69 ASN A O 1
ATOM 564 N N . LYS A 1 70 ? -3.105 -6.888 -20.313 1.00 86.56 70 LYS A N 1
ATOM 565 C CA . LYS A 1 70 ? -4.026 -6.098 -21.152 1.00 86.56 70 LYS A CA 1
ATOM 566 C C . LYS A 1 70 ? -3.776 -6.280 -22.651 1.00 86.56 70 LYS A C 1
ATOM 568 O O . LYS A 1 70 ? -4.587 -5.810 -23.443 1.00 86.56 70 LYS A O 1
ATOM 573 N N . LYS A 1 71 ? -2.620 -6.832 -23.032 1.00 71.56 71 LYS A N 1
ATOM 574 C CA . LYS A 1 71 ? -2.247 -7.073 -24.431 1.00 71.56 71 LYS A CA 1
ATOM 575 C C . LYS A 1 71 ? -2.654 -8.458 -24.937 1.00 71.56 71 LYS A C 1
ATOM 577 O O . LYS A 1 71 ? -2.650 -8.640 -26.150 1.00 71.56 71 LYS A O 1
ATOM 582 N N . GLU A 1 72 ? -2.948 -9.389 -24.034 1.00 56.47 72 GL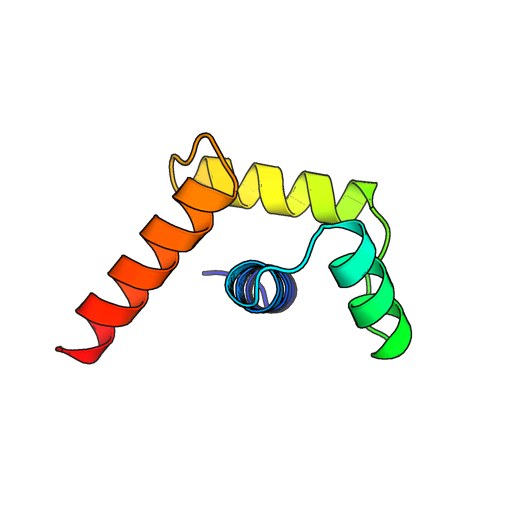U A N 1
ATOM 583 C CA . GLU A 1 72 ? -3.530 -10.708 -24.327 1.00 56.47 72 GLU A CA 1
ATOM 584 C C . GLU A 1 72 ? -5.060 -10.630 -24.3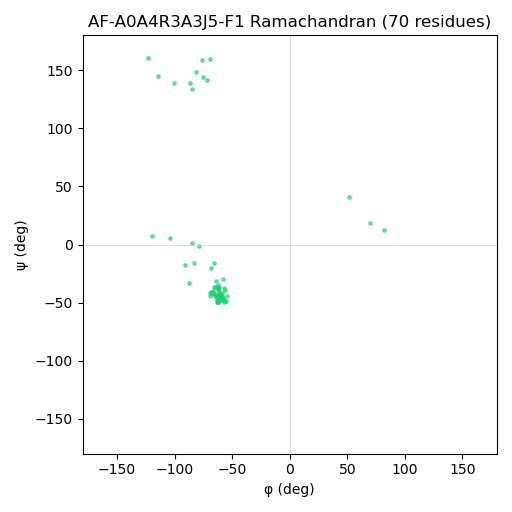39 1.00 56.47 72 GLU A C 1
ATOM 586 O O . GLU A 1 72 ? -5.665 -11.311 -25.194 1.00 56.47 72 GLU A O 1
#

pLDDT: mean 94.09, std 7.22, range [56.47, 98.0]

Secondary structure (DSSP, 8-state):
---HHHHHHHHHHHTT--HHHHHHHHHHTT-S---HHHHHHHHHHHHHHTT-SSHHHHHHHHHHHHHHTTT-

Foldseek 3Di:
DDDPVLVLLLVCLLVVDDLLRSLVVCVVVVHPPSDSVVSVVSCVVLCVVQVHPDSVSSNVSVVVVVVVVVVD

Solvent-accessible surface area (backbone atoms only — not comparable to full-atom values): 4209 Å² total; per-residue (Å²): 136,81,52,74,67,55,50,53,55,49,54,43,44,69,71,69,50,50,67,70,54,47,24,50,51,29,51,78,70,72,43,82,87,36,48,60,70,59,51,50,52,50,53,52,52,50,18,60,78,68,75,29,92,43,72,66,49,36,45,50,54,52,51,51,52,56,55,54,68,70,74,111

Sequence (72 aa):
MQTEFEKLLIDSLLQGKTQPEIARELKEKGHNPYSLSSIEKTLNDLKRKHNAHTLFQLGAIITLKRYINKKE

Mean predicted aligned error: 3.03 Å